Protein AF-X0WTM1-F1 (afdb_monomer_lite)

pLDDT: mean 89.59, std 8.87, range [48.06, 97.25]

Foldseek 3Di:
DDPPDPDDADAEEDEQADCCVVVVSPGQQLDDDPNGGPVQVVVVVCVVDPHHYEYEHQDPVRVVVCVVRDDHPDDHHYWHFPLVVDPDSPDDDPVSSVVRD

Secondary structure (DSSP, 8-state):
----------EEEEE-----GGGTTS-GGG-BSSSSBHHHHHHHHHTTSSSEEEEEES-HHHHHHHHHH---SS--EEEE--GGG-S-TT---HHHHHHH-

InterPro domains:
  IPR025877 MobA-like NTP transferase [PF12804] (13-82)
  IPR029044 Nucleotide-diphospho-sugar transferases [G3DSA:3.90.550.10] (1-101)
  IPR029044 Nucleotide-diphospho-sugar transferases [SSF53448] (6-86)

Organism: NCBI:txid412755

Sequence (101 aa):
MIEMTLEKKLAIIILIGGRNIRFGNESAAVLDVLGKPLILHQIETLSKFDEDVFLIANSESQINSYYKEINFPRDITFVIDDTEILEDKELRTPMLGIYSG

Radius of gyration: 15.84 Å; chains: 1; bounding box: 54×31×37 Å

Structure (mmCIF, N/CA/C/O backbone):
data_AF-X0WTM1-F1
#
_entry.id   AF-X0WTM1-F1
#
loop_
_atom_site.group_PDB
_atom_site.id
_atom_site.type_symbol
_atom_site.label_atom_id
_atom_site.label_alt_id
_atom_site.label_comp_id
_atom_site.label_asym_id
_atom_site.label_entity_id
_atom_site.label_seq_id
_atom_site.pdbx_PDB_ins_code
_atom_site.Cartn_x
_atom_site.Cartn_y
_atom_site.Cartn_z
_atom_site.occupancy
_atom_site.B_iso_or_equiv
_atom_site.auth_seq_id
_atom_site.auth_comp_id
_atom_site.auth_asym_id
_atom_site.auth_atom_id
_atom_site.pdbx_PDB_model_num
ATOM 1 N N . MET A 1 1 ? -41.157 -16.231 3.842 1.00 48.06 1 MET A N 1
ATOM 2 C CA . MET A 1 1 ? -40.078 -16.072 2.846 1.00 48.06 1 MET A CA 1
ATOM 3 C C . MET A 1 1 ? -39.125 -15.039 3.409 1.00 48.06 1 MET A C 1
ATOM 5 O O . MET A 1 1 ? -39.603 -13.974 3.769 1.00 48.06 1 MET A O 1
ATOM 9 N N . ILE A 1 2 ? -37.852 -15.381 3.601 1.00 55.34 2 ILE A N 1
ATOM 10 C CA . ILE A 1 2 ? -36.835 -14.411 4.025 1.00 55.34 2 ILE A CA 1
ATOM 11 C C . ILE A 1 2 ? -36.237 -13.860 2.737 1.00 55.34 2 ILE A C 1
ATOM 13 O O . ILE A 1 2 ? -35.702 -14.620 1.932 1.00 55.34 2 ILE A O 1
ATOM 17 N N . GLU A 1 3 ? -36.411 -12.567 2.510 1.00 61.31 3 GLU A N 1
ATOM 18 C CA . GLU A 1 3 ? -35.785 -11.855 1.406 1.00 61.31 3 GLU A CA 1
ATOM 19 C C . GLU A 1 3 ? -34.298 -11.707 1.752 1.00 61.31 3 GLU A C 1
ATOM 21 O O . GLU A 1 3 ? -33.930 -10.953 2.649 1.00 61.31 3 GLU A O 1
ATOM 26 N N . MET A 1 4 ? -33.439 -12.509 1.118 1.00 61.12 4 MET A N 1
ATOM 27 C CA . MET A 1 4 ? -31.994 -12.311 1.206 1.00 61.12 4 MET A CA 1
ATOM 28 C C . MET A 1 4 ? -31.643 -11.070 0.389 1.00 61.12 4 MET A C 1
ATOM 30 O O . MET A 1 4 ? -31.542 -11.133 -0.836 1.00 61.12 4 MET A O 1
ATOM 34 N N . THR A 1 5 ? -31.449 -9.941 1.060 1.00 64.19 5 THR A N 1
ATOM 35 C CA . THR A 1 5 ? -30.756 -8.799 0.470 1.00 64.19 5 THR A CA 1
ATOM 36 C C . THR A 1 5 ? -29.323 -9.217 0.162 1.00 64.19 5 THR A C 1
ATOM 38 O O . THR A 1 5 ? -28.577 -9.605 1.058 1.00 64.19 5 THR A O 1
ATOM 41 N N . LEU A 1 6 ? -28.941 -9.169 -1.116 1.00 68.19 6 LEU A N 1
ATOM 42 C CA . LEU A 1 6 ? -27.548 -9.312 -1.528 1.00 68.19 6 LEU A CA 1
ATOM 43 C C . LEU A 1 6 ? -26.794 -8.075 -1.019 1.00 68.19 6 LEU A C 1
ATOM 45 O O . LEU A 1 6 ? -26.791 -7.028 -1.669 1.00 68.19 6 LEU A O 1
ATOM 49 N N . GLU A 1 7 ? -26.217 -8.162 0.177 1.00 76.19 7 GLU A N 1
ATOM 50 C CA . GLU A 1 7 ? -25.313 -7.123 0.659 1.00 76.19 7 GLU A CA 1
ATOM 51 C C . GLU A 1 7 ? -24.090 -7.084 -0.256 1.00 76.19 7 GLU A C 1
ATOM 53 O O . GLU A 1 7 ? -23.407 -8.088 -0.478 1.00 76.19 7 GLU A O 1
ATOM 58 N N . LYS A 1 8 ? -23.840 -5.911 -0.841 1.00 76.19 8 LYS A N 1
ATOM 59 C CA . LYS A 1 8 ? -22.613 -5.673 -1.593 1.00 76.19 8 LYS A CA 1
ATOM 60 C C . LYS A 1 8 ? -21.470 -5.639 -0.589 1.00 76.19 8 LYS A C 1
ATOM 62 O O . LYS A 1 8 ? -21.425 -4.731 0.231 1.00 76.19 8 LYS A O 1
ATOM 67 N N . LYS A 1 9 ? -20.555 -6.602 -0.680 1.00 84.50 9 LYS A N 1
ATOM 68 C CA . LYS A 1 9 ? -19.276 -6.525 0.025 1.00 84.50 9 LYS A CA 1
ATOM 69 C C . LYS A 1 9 ? -18.412 -5.465 -0.642 1.00 84.50 9 LYS A C 1
ATOM 71 O O . LYS A 1 9 ? -18.266 -5.489 -1.867 1.00 84.50 9 LYS A O 1
ATOM 76 N N . LEU A 1 10 ? -17.886 -4.540 0.148 1.00 89.94 10 LEU A N 1
ATOM 77 C CA . LEU A 1 10 ? -16.940 -3.537 -0.305 1.00 89.94 10 LEU A CA 1
ATOM 78 C C . LEU A 1 10 ? -15.536 -3.951 0.152 1.00 89.94 10 LEU A C 1
ATOM 80 O O . LEU A 1 10 ? -15.345 -4.621 1.159 1.00 89.94 10 LEU A O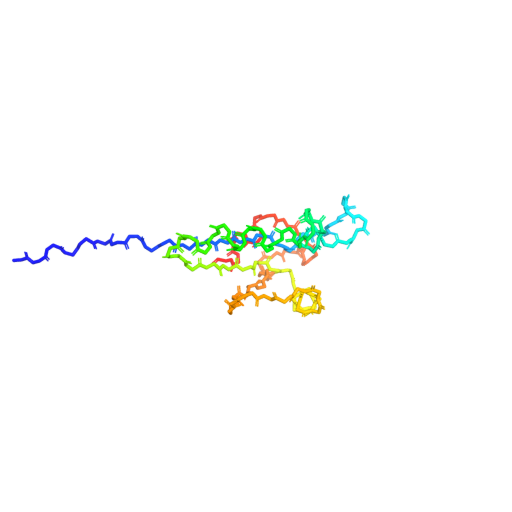 1
ATOM 84 N N . ALA A 1 11 ? -14.547 -3.594 -0.651 1.00 92.19 11 ALA A N 1
ATOM 85 C CA . ALA A 1 11 ? -13.144 -3.699 -0.299 1.00 92.19 11 ALA A CA 1
ATOM 86 C C . ALA A 1 11 ? -12.462 -2.407 -0.733 1.00 92.19 11 ALA A C 1
ATOM 88 O O . ALA A 1 11 ? -12.897 -1.744 -1.682 1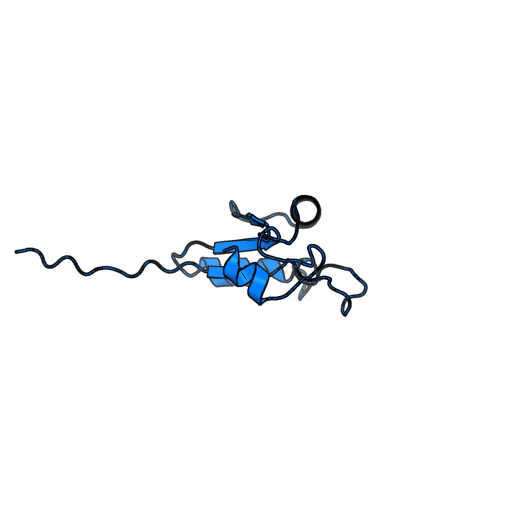.00 92.19 11 ALA A O 1
ATOM 89 N N . ILE A 1 12 ? -11.405 -2.037 -0.023 1.00 94.31 12 ILE A N 1
ATOM 90 C CA . ILE A 1 12 ? -10.661 -0.808 -0.263 1.00 94.31 12 ILE A CA 1
ATOM 91 C C . ILE A 1 12 ? -9.235 -1.179 -0.641 1.00 94.31 12 ILE A C 1
ATOM 93 O O . ILE A 1 12 ? -8.560 -1.916 0.072 1.00 94.31 12 ILE A O 1
ATOM 97 N N . ILE A 1 13 ? -8.756 -0.625 -1.749 1.00 95.56 13 ILE A N 1
ATOM 98 C CA . ILE A 1 13 ? -7.374 -0.792 -2.191 1.00 95.56 13 ILE A CA 1
ATOM 99 C C . ILE A 1 13 ? -6.606 0.516 -2.010 1.00 95.56 13 ILE A C 1
ATOM 101 O O . ILE A 1 13 ? -7.117 1.601 -2.296 1.00 95.56 13 ILE A O 1
ATOM 105 N N . ILE A 1 14 ? -5.359 0.419 -1.558 1.00 96.00 14 ILE A N 1
ATOM 106 C CA . ILE A 1 14 ? -4.414 1.534 -1.514 1.00 96.00 14 ILE A CA 1
ATOM 107 C C . ILE A 1 14 ? -3.277 1.231 -2.481 1.00 96.00 14 ILE A C 1
ATOM 109 O O . ILE A 1 14 ? -2.531 0.269 -2.306 1.00 96.00 14 ILE A O 1
ATOM 113 N N . LEU A 1 15 ? -3.127 2.071 -3.502 1.00 96.06 15 LEU A N 1
ATOM 114 C CA . LEU A 1 15 ? -2.104 1.899 -4.529 1.00 96.06 15 LEU A CA 1
ATOM 115 C C . LEU A 1 15 ? -0.764 2.460 -4.046 1.00 96.06 15 LEU A C 1
ATOM 117 O O . LEU A 1 15 ? -0.622 3.671 -3.867 1.00 96.06 15 LEU A O 1
ATOM 121 N N . ILE A 1 16 ? 0.232 1.589 -3.881 1.00 94.56 16 ILE A N 1
ATOM 122 C CA . ILE A 1 16 ? 1.588 1.956 -3.438 1.00 94.56 16 ILE A CA 1
ATOM 123 C C . ILE A 1 16 ? 2.690 1.489 -4.409 1.00 94.56 16 ILE A C 1
ATOM 125 O O . ILE A 1 16 ? 3.855 1.839 -4.237 1.00 94.56 16 ILE A O 1
ATOM 129 N N . GLY A 1 17 ? 2.337 0.787 -5.491 1.00 92.75 17 GLY A N 1
ATOM 130 C CA . GLY A 1 17 ? 3.255 0.265 -6.519 1.00 92.75 17 GLY A CA 1
ATOM 131 C C . GLY A 1 17 ? 3.915 1.293 -7.456 1.00 92.75 17 GLY A C 1
ATOM 132 O O . GLY A 1 17 ? 4.576 0.923 -8.429 1.00 92.75 17 GLY A O 1
ATOM 133 N N . GLY A 1 18 ? 3.762 2.596 -7.211 1.00 90.56 18 GLY A N 1
ATOM 134 C CA . GLY A 1 18 ? 4.326 3.641 -8.072 1.00 90.56 18 GLY A CA 1
ATOM 135 C C . GLY A 1 18 ? 5.863 3.690 -8.078 1.00 90.56 18 GLY A C 1
ATOM 136 O O . GLY A 1 18 ? 6.522 3.285 -7.128 1.00 90.56 18 GLY A O 1
ATOM 137 N N . ARG A 1 19 ? 6.452 4.270 -9.137 1.00 87.38 19 ARG A N 1
ATOM 138 C CA . ARG A 1 19 ? 7.919 4.448 -9.272 1.00 87.38 19 ARG A CA 1
ATOM 139 C C . ARG A 1 19 ? 8.519 5.553 -8.390 1.00 87.38 19 ARG A C 1
ATOM 141 O O . ARG A 1 19 ? 9.729 5.708 -8.357 1.00 87.38 19 ARG A O 1
ATOM 148 N N . ASN A 1 20 ? 7.688 6.378 -7.750 1.00 86.69 20 ASN A N 1
ATOM 149 C CA . ASN A 1 20 ? 8.116 7.465 -6.858 1.00 86.69 20 ASN A CA 1
ATOM 150 C C . ASN A 1 20 ? 9.127 8.481 -7.443 1.00 86.69 20 ASN A C 1
ATOM 152 O O . ASN A 1 20 ? 9.830 9.168 -6.708 1.00 86.69 20 ASN A O 1
ATOM 156 N N . ILE A 1 21 ? 9.145 8.660 -8.769 1.00 86.94 21 ILE A N 1
ATOM 157 C CA . ILE A 1 21 ? 10.099 9.539 -9.481 1.00 86.94 21 ILE A CA 1
ATOM 158 C C . ILE A 1 21 ? 10.058 10.984 -8.956 1.00 86.94 21 ILE A C 1
ATOM 160 O O . ILE A 1 21 ? 11.079 11.655 -8.853 1.00 86.94 21 ILE A O 1
ATOM 164 N N . ARG A 1 22 ? 8.865 11.466 -8.587 1.00 85.50 22 ARG A N 1
ATOM 165 C CA . ARG A 1 22 ? 8.661 12.830 -8.067 1.00 85.50 22 ARG A CA 1
ATOM 166 C C . ARG A 1 22 ? 9.115 13.011 -6.614 1.00 85.50 22 ARG A C 1
ATOM 168 O O . ARG A 1 22 ? 9.207 14.145 -6.168 1.00 85.50 22 ARG A O 1
ATOM 175 N N . PHE A 1 23 ? 9.402 11.919 -5.910 1.00 83.94 23 PHE A N 1
ATOM 176 C CA . PHE A 1 23 ? 9.849 11.893 -4.516 1.00 83.94 23 PHE A CA 1
ATOM 177 C C . PHE A 1 23 ? 11.307 11.419 -4.401 1.00 83.94 23 PHE A C 1
ATOM 179 O O . PHE A 1 23 ? 11.695 10.817 -3.411 1.00 83.94 23 PHE A O 1
ATOM 186 N N . GLY A 1 24 ? 12.130 11.633 -5.435 1.00 81.06 24 GLY A N 1
ATOM 187 C CA . GLY A 1 24 ? 13.547 11.249 -5.391 1.00 81.06 24 GLY A CA 1
ATOM 188 C C . GLY A 1 24 ? 13.786 9.737 -5.311 1.00 81.06 24 GLY A C 1
ATOM 189 O O . GLY A 1 24 ? 14.850 9.317 -4.871 1.00 81.06 24 GLY A O 1
ATOM 190 N N . ASN A 1 25 ? 12.815 8.930 -5.757 1.00 79.81 25 ASN A N 1
ATOM 191 C CA . ASN A 1 25 ? 12.753 7.469 -5.612 1.00 79.81 25 ASN A CA 1
ATOM 192 C C . ASN A 1 25 ? 12.498 6.963 -4.182 1.00 79.81 25 ASN A C 1
ATOM 194 O O . ASN A 1 25 ? 12.388 5.752 -3.994 1.00 79.81 25 ASN A O 1
ATOM 198 N N . GLU A 1 26 ? 12.325 7.847 -3.197 1.00 82.12 26 GLU A N 1
ATOM 199 C CA . GLU A 1 26 ? 11.795 7.462 -1.889 1.00 82.12 26 GLU A CA 1
ATOM 200 C C . GLU A 1 26 ? 10.292 7.225 -1.993 1.00 82.12 26 GLU A C 1
ATOM 202 O O . GLU A 1 26 ? 9.570 7.954 -2.677 1.00 82.12 26 GLU A O 1
ATOM 207 N N . SER A 1 27 ? 9.788 6.191 -1.325 1.00 86.62 27 SER A N 1
ATOM 208 C CA . SER A 1 27 ? 8.368 5.889 -1.421 1.00 86.62 27 SER A CA 1
ATOM 209 C C . SER A 1 27 ? 7.512 6.953 -0.739 1.00 86.62 27 SER A C 1
ATOM 211 O O . SER A 1 27 ? 7.627 7.180 0.461 1.00 86.62 27 SER A O 1
ATOM 213 N N . ALA A 1 28 ? 6.535 7.508 -1.462 1.00 87.88 28 ALA A N 1
ATOM 214 C CA . ALA A 1 28 ? 5.573 8.443 -0.876 1.00 87.88 28 ALA A CA 1
ATOM 215 C C . ALA A 1 28 ? 4.834 7.846 0.339 1.00 87.88 28 ALA A C 1
ATOM 217 O O . ALA A 1 28 ? 4.465 8.573 1.253 1.00 87.88 28 ALA A O 1
ATOM 218 N N . ALA A 1 29 ? 4.650 6.519 0.377 1.00 91.38 29 ALA A N 1
ATOM 219 C CA . ALA A 1 29 ? 4.011 5.817 1.491 1.00 91.38 29 ALA A CA 1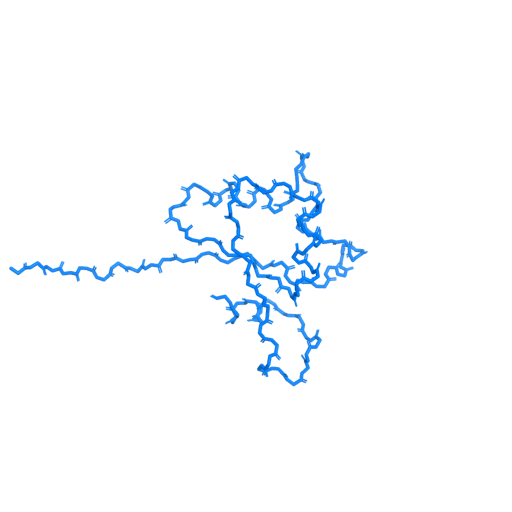
ATOM 220 C C . ALA A 1 29 ? 4.762 5.958 2.834 1.00 91.38 29 ALA A C 1
ATOM 222 O O . ALA A 1 29 ? 4.106 6.009 3.875 1.00 91.38 29 ALA A O 1
ATOM 223 N N . VAL A 1 30 ? 6.101 6.036 2.817 1.00 92.88 30 VAL A N 1
ATOM 224 C CA . VAL A 1 30 ? 6.940 6.136 4.033 1.00 92.88 30 VAL A CA 1
ATOM 225 C C . VAL A 1 30 ? 7.242 7.578 4.428 1.00 92.88 30 VAL A C 1
ATOM 227 O O . VAL A 1 30 ? 7.756 7.812 5.516 1.00 92.88 30 VAL A O 1
ATOM 230 N N . LEU A 1 31 ? 6.895 8.545 3.571 1.00 92.44 31 LEU A N 1
ATOM 231 C CA . LEU A 1 31 ? 7.123 9.962 3.827 1.00 92.44 31 LEU A CA 1
ATOM 232 C C . LEU A 1 31 ? 6.524 10.365 5.179 1.00 92.44 31 LEU A C 1
ATOM 234 O O . LEU A 1 31 ? 5.332 10.145 5.419 1.00 92.44 31 LEU A O 1
ATOM 238 N N . ASP A 1 32 ? 7.343 10.975 6.037 1.00 93.12 32 ASP A N 1
ATOM 239 C CA . ASP A 1 32 ? 6.872 11.525 7.303 1.00 93.12 32 ASP A CA 1
ATOM 240 C C . ASP A 1 32 ? 5.956 12.724 7.040 1.00 93.12 32 ASP A C 1
ATOM 242 O O . ASP A 1 32 ? 6.341 13.724 6.427 1.00 93.12 32 ASP A O 1
ATOM 246 N N . VAL A 1 33 ? 4.719 12.609 7.511 1.00 94.75 33 VAL A N 1
ATOM 247 C CA . VAL A 1 33 ? 3.732 13.678 7.511 1.00 94.75 33 VAL A CA 1
ATOM 248 C C . VAL A 1 33 ? 3.249 13.839 8.944 1.00 94.75 33 VAL A C 1
ATOM 250 O O . VAL A 1 33 ? 2.588 12.958 9.487 1.00 94.75 33 VAL A O 1
ATOM 253 N N . LEU A 1 34 ? 3.563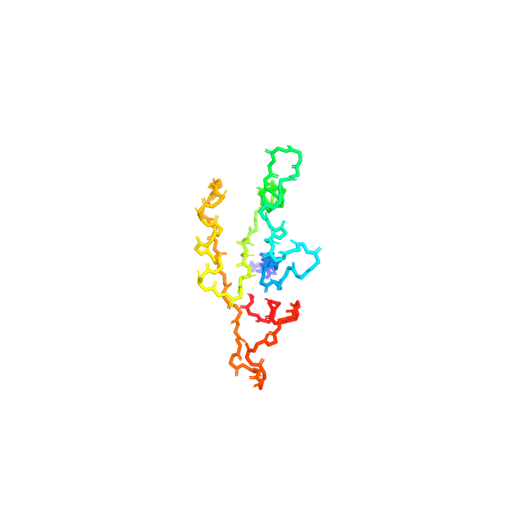 14.976 9.569 1.00 95.88 34 LEU A N 1
ATOM 254 C CA . LEU A 1 34 ? 3.185 15.268 10.958 1.00 95.88 34 LEU A CA 1
ATOM 255 C C . LEU A 1 34 ? 3.689 14.209 11.967 1.00 95.88 34 LEU A C 1
ATOM 257 O O . LEU A 1 34 ? 2.969 13.856 12.900 1.00 95.88 34 LEU A O 1
ATOM 261 N N . GLY A 1 35 ? 4.916 13.703 11.789 1.00 95.38 35 GLY A N 1
ATOM 262 C CA . GLY A 1 35 ? 5.552 12.736 12.691 1.00 95.38 35 GLY A CA 1
ATOM 263 C C . GLY A 1 35 ? 5.094 11.290 12.491 1.00 95.38 35 GLY A C 1
ATOM 264 O O . GLY A 1 35 ? 5.208 10.478 13.411 1.00 95.38 35 GLY A O 1
ATOM 265 N N . LYS A 1 36 ? 4.486 10.975 11.340 1.00 94.69 36 LYS A N 1
ATOM 266 C CA . LYS A 1 36 ? 3.948 9.647 11.023 1.00 94.69 36 LYS A CA 1
ATOM 267 C C . LYS A 1 36 ? 4.008 9.375 9.513 1.00 94.69 36 LYS A C 1
ATOM 269 O O . LYS A 1 36 ? 3.637 10.260 8.741 1.00 94.69 36 LYS A O 1
ATOM 274 N N . PRO A 1 37 ? 4.394 8.160 9.076 1.00 95.50 37 PRO A N 1
ATOM 275 C CA . PRO A 1 37 ? 4.342 7.763 7.670 1.00 95.50 37 PRO A CA 1
ATOM 276 C C . PRO A 1 37 ? 2.972 8.010 7.026 1.00 95.50 37 PRO A C 1
ATOM 278 O O . PRO A 1 37 ? 1.936 7.650 7.596 1.00 95.50 37 PRO A O 1
ATOM 281 N N . LEU A 1 38 ? 2.955 8.570 5.813 1.00 94.94 38 LEU A N 1
ATOM 282 C CA . LEU A 1 38 ? 1.733 8.899 5.068 1.00 94.94 38 LEU A CA 1
ATOM 283 C C . LEU A 1 38 ? 0.749 7.723 4.974 1.00 94.94 38 LEU A C 1
ATOM 285 O O . LEU A 1 38 ? -0.464 7.908 5.096 1.00 94.94 38 LEU A O 1
ATOM 289 N N . ILE A 1 39 ? 1.246 6.503 4.760 1.00 94.81 39 ILE A N 1
ATOM 290 C CA . ILE A 1 39 ? 0.390 5.317 4.647 1.00 94.81 39 ILE A CA 1
ATOM 291 C C . ILE A 1 39 ? -0.342 4.983 5.950 1.00 94.81 39 ILE A C 1
ATOM 293 O O . ILE A 1 39 ? -1.480 4.519 5.906 1.00 94.81 39 ILE A O 1
ATOM 297 N N . LEU A 1 40 ? 0.251 5.276 7.111 1.00 95.31 40 LEU A N 1
ATOM 298 C CA . LEU A 1 40 ? -0.396 5.020 8.396 1.00 95.31 40 LEU A CA 1
ATOM 299 C C . LEU A 1 40 ? -1.574 5.966 8.636 1.00 95.31 40 LEU A C 1
ATOM 301 O O . LEU A 1 40 ? -2.586 5.525 9.167 1.00 95.31 40 LEU A O 1
ATOM 305 N N . HIS A 1 41 ? -1.509 7.221 8.175 1.00 95.69 41 HIS A N 1
ATOM 306 C CA . HIS A 1 41 ? -2.672 8.123 8.219 1.00 95.69 41 HIS A CA 1
ATOM 307 C C . HIS A 1 41 ? -3.857 7.576 7.414 1.00 95.69 41 HIS A C 1
ATOM 309 O O . HIS A 1 41 ? -5.009 7.697 7.837 1.00 95.69 41 HIS A O 1
ATOM 315 N N . GLN A 1 42 ? -3.582 6.953 6.264 1.00 94.56 42 GLN A N 1
ATOM 316 C CA . GLN A 1 42 ? -4.611 6.321 5.436 1.00 94.56 42 GLN A CA 1
ATOM 317 C C . GLN A 1 42 ? -5.185 5.082 6.131 1.00 94.56 42 GLN A C 1
ATOM 319 O O . GLN A 1 42 ? -6.399 4.992 6.295 1.00 94.56 42 GLN A O 1
ATOM 324 N N . ILE A 1 43 ? -4.330 4.176 6.618 1.00 93.38 43 ILE A N 1
ATOM 325 C CA . ILE A 1 43 ? -4.753 2.953 7.323 1.00 93.38 43 ILE A CA 1
ATOM 326 C C . ILE A 1 43 ? -5.581 3.284 8.574 1.00 93.38 43 ILE A C 1
ATOM 328 O O . ILE A 1 43 ? -6.630 2.685 8.789 1.00 93.38 43 ILE A O 1
ATOM 332 N N . GLU A 1 44 ? -5.161 4.258 9.382 1.00 93.31 44 GLU A N 1
ATOM 333 C CA . GLU A 1 44 ? -5.903 4.697 10.574 1.00 93.31 44 GLU A CA 1
ATOM 334 C C . GLU A 1 44 ? -7.227 5.391 10.242 1.00 93.31 44 GLU A C 1
ATOM 336 O O . GLU A 1 44 ? -8.170 5.372 11.032 1.00 93.31 44 GLU A O 1
ATOM 341 N N . THR A 1 45 ? -7.316 6.046 9.086 1.00 93.25 45 THR A N 1
ATOM 342 C CA . THR A 1 45 ? -8.587 6.615 8.631 1.00 93.25 45 THR A CA 1
ATOM 343 C C . THR A 1 45 ? -9.536 5.506 8.195 1.00 93.25 45 THR A C 1
ATOM 345 O O . THR A 1 45 ? -10.716 5.543 8.542 1.00 93.25 45 THR A O 1
ATOM 348 N N . LEU A 1 46 ? -9.014 4.509 7.479 1.00 91.94 46 LEU A N 1
ATOM 349 C CA . LEU A 1 46 ? -9.782 3.381 6.967 1.00 91.94 46 LEU A CA 1
ATOM 350 C C . LEU A 1 46 ? -10.173 2.372 8.053 1.00 91.94 46 LEU A C 1
ATOM 352 O O . LEU A 1 46 ? -11.194 1.716 7.911 1.00 91.94 46 LEU A O 1
ATOM 356 N N . SER A 1 47 ? -9.453 2.304 9.176 1.00 89.44 47 SER A N 1
ATOM 357 C CA . SER A 1 47 ? -9.818 1.442 10.314 1.00 89.44 47 SER A CA 1
ATOM 358 C C . SER A 1 47 ? -11.141 1.821 10.991 1.00 89.44 47 SER A C 1
ATOM 360 O O . SER A 1 47 ? -11.636 1.077 11.833 1.00 89.44 47 SER A O 1
ATOM 362 N N . LYS A 1 48 ? -11.718 2.974 10.633 1.00 90.94 48 LYS A N 1
ATOM 363 C CA . LYS A 1 48 ? -13.050 3.418 11.069 1.00 90.94 48 LYS A CA 1
ATOM 364 C C . LYS A 1 48 ? -14.187 2.774 10.269 1.00 90.94 48 LYS A C 1
ATOM 366 O O . LYS A 1 48 ? -15.345 2.967 10.628 1.00 90.94 48 LYS A O 1
ATOM 371 N N . PHE A 1 49 ? -13.862 2.067 9.189 1.00 89.19 49 PHE A N 1
ATOM 372 C CA . PHE A 1 49 ? -14.797 1.348 8.334 1.00 89.19 49 PHE A CA 1
ATOM 373 C C . PHE A 1 49 ? -14.605 -0.156 8.546 1.00 89.19 49 PHE A C 1
ATOM 375 O O . PHE A 1 49 ? -13.475 -0.621 8.701 1.00 89.19 49 PHE A O 1
ATOM 382 N N . ASP A 1 50 ? -15.705 -0.905 8.556 1.00 88.88 50 ASP A N 1
ATOM 383 C CA . ASP A 1 50 ? -15.697 -2.367 8.686 1.00 88.88 50 ASP A CA 1
ATOM 384 C C . ASP A 1 50 ? -15.532 -3.019 7.306 1.00 88.88 50 ASP A C 1
ATOM 386 O O . ASP A 1 50 ? -16.412 -3.717 6.819 1.00 88.88 50 ASP A O 1
ATOM 390 N N . GLU A 1 51 ? -14.427 -2.688 6.634 1.00 89.69 51 GLU A N 1
ATOM 391 C CA . GLU A 1 51 ? -14.128 -3.141 5.274 1.00 89.69 51 GLU A CA 1
ATOM 392 C C . GLU A 1 51 ? -12.703 -3.697 5.192 1.00 89.69 51 GLU A C 1
ATOM 394 O O . GLU A 1 51 ? -11.777 -3.232 5.876 1.00 89.69 51 GLU A O 1
ATOM 399 N N . ASP A 1 52 ? -12.506 -4.668 4.303 1.00 90.12 52 ASP A N 1
ATOM 400 C CA . ASP A 1 52 ? -11.179 -5.196 4.009 1.00 90.12 52 ASP A CA 1
ATOM 401 C C . ASP A 1 52 ? -10.328 -4.136 3.294 1.00 90.12 52 ASP A C 1
ATOM 403 O O . ASP A 1 52 ? -10.785 -3.452 2.373 1.00 90.12 52 ASP A O 1
ATOM 407 N N . VAL A 1 53 ? -9.067 -4.001 3.717 1.00 92.31 53 VAL A N 1
ATOM 408 C CA . VAL A 1 53 ? -8.111 -3.039 3.153 1.00 92.31 53 VAL A CA 1
ATOM 409 C C . VAL A 1 53 ? -6.897 -3.784 2.617 1.00 92.31 53 VAL A C 1
ATOM 411 O O . VAL A 1 53 ? -6.223 -4.490 3.371 1.00 92.31 53 VAL A O 1
ATOM 414 N N . PHE A 1 54 ? -6.593 -3.569 1.341 1.00 95.12 54 PHE A N 1
ATOM 415 C CA . PHE A 1 54 ? -5.469 -4.176 0.636 1.00 95.12 54 PHE A CA 1
ATOM 416 C C . PHE A 1 54 ? -4.467 -3.109 0.197 1.00 95.12 54 PHE A C 1
ATOM 418 O O . PHE A 1 54 ? -4.845 -2.037 -0.279 1.00 95.12 54 PHE A O 1
ATOM 425 N N . LEU A 1 55 ? -3.176 -3.395 0.339 1.00 96.06 55 LEU A N 1
ATOM 426 C CA . LEU A 1 55 ? -2.099 -2.533 -0.144 1.00 96.06 55 LEU A CA 1
ATOM 427 C C . LEU A 1 55 ? -1.504 -3.135 -1.415 1.00 96.06 55 LEU A C 1
ATOM 429 O O . LEU A 1 55 ? -0.925 -4.218 -1.376 1.00 96.06 55 LEU A O 1
ATOM 433 N N . ILE A 1 56 ? -1.625 -2.424 -2.536 1.00 96.81 56 ILE A N 1
ATOM 434 C CA . ILE A 1 56 ? -1.185 -2.921 -3.841 1.00 96.81 56 ILE A CA 1
ATOM 435 C C . ILE A 1 56 ? 0.228 -2.423 -4.141 1.00 96.81 56 ILE A C 1
ATOM 437 O O . ILE A 1 56 ? 0.439 -1.238 -4.432 1.00 96.81 56 ILE A O 1
ATOM 441 N N . ALA A 1 57 ? 1.197 -3.325 -4.027 1.00 95.50 57 ALA A N 1
ATOM 442 C CA . ALA A 1 57 ? 2.615 -3.091 -4.266 1.00 95.50 57 ALA A CA 1
ATOM 443 C C . ALA A 1 57 ? 3.039 -3.631 -5.638 1.00 95.50 57 ALA A C 1
ATOM 445 O O . ALA A 1 57 ? 2.406 -4.512 -6.201 1.00 95.50 57 ALA A O 1
ATOM 446 N N . ASN A 1 58 ? 4.159 -3.148 -6.166 1.00 94.12 58 ASN A N 1
ATOM 447 C CA . ASN A 1 58 ? 4.658 -3.603 -7.466 1.00 94.12 58 ASN A CA 1
ATOM 448 C C . ASN A 1 58 ? 5.574 -4.836 -7.396 1.00 94.12 58 ASN A C 1
ATOM 450 O O . ASN A 1 58 ? 5.959 -5.368 -8.434 1.00 94.12 58 ASN A O 1
ATOM 454 N N . SER A 1 59 ? 6.007 -5.238 -6.197 1.00 93.38 59 SER A N 1
ATOM 455 C CA . SER A 1 59 ? 6.947 -6.344 -5.993 1.00 93.38 59 SER A CA 1
ATOM 456 C C . SER A 1 59 ? 7.055 -6.737 -4.518 1.00 93.38 59 SER A C 1
ATOM 458 O O . SER A 1 59 ? 6.836 -5.920 -3.621 1.00 93.38 59 SER A O 1
ATOM 460 N N . GLU A 1 60 ? 7.494 -7.970 -4.251 1.00 94.88 60 GLU A N 1
ATOM 461 C CA . GLU A 1 60 ? 7.826 -8.426 -2.892 1.00 94.88 60 GLU A CA 1
ATOM 462 C C . GLU A 1 60 ? 8.941 -7.598 -2.246 1.00 94.88 60 GLU A C 1
ATOM 464 O O . GLU A 1 60 ? 8.922 -7.341 -1.043 1.00 94.88 60 GLU A O 1
ATOM 469 N N . SER A 1 61 ? 9.933 -7.159 -3.027 1.00 92.81 61 SER A N 1
ATOM 470 C CA . SER A 1 61 ? 11.027 -6.333 -2.509 1.00 92.81 61 SER A CA 1
ATOM 471 C C . SER A 1 61 ? 10.511 -4.991 -1.986 1.00 92.81 61 SER A C 1
ATOM 473 O O . SER A 1 61 ? 10.966 -4.539 -0.933 1.00 92.81 61 SER A O 1
ATOM 475 N N . GLN A 1 62 ? 9.518 -4.400 -2.658 1.00 91.88 62 GLN A N 1
ATOM 476 C CA . GLN A 1 62 ? 8.841 -3.200 -2.184 1.00 91.88 62 GLN A CA 1
ATOM 477 C C . GLN A 1 62 ? 8.085 -3.464 -0.874 1.00 91.88 62 GLN A C 1
ATOM 479 O O . GLN A 1 62 ? 8.262 -2.715 0.085 1.00 91.88 62 GLN A O 1
ATOM 484 N N . ILE A 1 63 ? 7.319 -4.555 -0.778 1.00 94.19 63 ILE A N 1
ATOM 485 C CA . ILE A 1 63 ? 6.625 -4.943 0.465 1.00 94.19 63 ILE A CA 1
ATOM 486 C C . ILE A 1 63 ? 7.623 -5.075 1.624 1.00 94.19 63 ILE A C 1
ATOM 488 O O . ILE A 1 63 ? 7.443 -4.492 2.694 1.00 94.19 63 ILE A O 1
ATOM 492 N N . ASN A 1 64 ? 8.730 -5.777 1.383 1.00 93.25 64 ASN A N 1
ATOM 493 C CA . ASN A 1 64 ? 9.787 -5.967 2.370 1.00 93.25 64 ASN A CA 1
ATOM 494 C C . ASN A 1 64 ? 10.453 -4.650 2.792 1.00 93.25 64 ASN A C 1
ATOM 496 O O . ASN A 1 64 ? 10.888 -4.539 3.936 1.00 93.25 64 ASN A O 1
ATOM 500 N N . SER A 1 65 ? 10.554 -3.653 1.904 1.00 91.88 65 SER A N 1
ATOM 501 C CA . SER A 1 65 ? 11.030 -2.318 2.296 1.00 91.88 65 SER A CA 1
ATOM 502 C C . SER A 1 65 ? 10.064 -1.629 3.260 1.00 91.88 65 SER A C 1
ATOM 504 O O . SER A 1 65 ? 10.504 -1.102 4.277 1.00 91.88 65 SER A O 1
ATOM 506 N N . TYR A 1 66 ? 8.750 -1.744 3.045 1.00 92.25 66 TYR A N 1
ATOM 507 C CA . TYR A 1 66 ? 7.767 -1.153 3.953 1.00 92.25 66 TYR A CA 1
ATOM 508 C C . TYR A 1 66 ? 7.785 -1.768 5.343 1.00 92.25 66 TYR A C 1
ATOM 510 O O . TYR A 1 66 ? 7.772 -1.024 6.317 1.00 92.25 66 TYR A O 1
ATOM 518 N N . TYR A 1 67 ? 7.903 -3.091 5.466 1.00 91.94 67 TYR A N 1
ATOM 519 C CA . TYR A 1 67 ? 8.019 -3.727 6.784 1.00 91.94 67 TYR A CA 1
ATOM 520 C C . TYR A 1 67 ? 9.290 -3.340 7.556 1.00 91.94 67 TYR A C 1
ATOM 522 O O . TYR A 1 67 ? 9.331 -3.503 8.774 1.00 91.94 67 TYR A O 1
ATOM 530 N N . LYS A 1 68 ? 10.328 -2.825 6.885 1.00 92.00 68 LYS A N 1
ATOM 531 C CA . LYS A 1 68 ? 11.535 -2.310 7.556 1.00 92.00 68 LYS A CA 1
ATOM 532 C C . LYS A 1 68 ? 11.343 -0.906 8.121 1.00 92.00 68 LYS A C 1
ATOM 534 O O . LYS A 1 68 ? 12.020 -0.550 9.080 1.00 92.00 68 LYS A O 1
ATOM 539 N N . GLU A 1 69 ? 10.463 -0.116 7.516 1.00 91.19 69 GLU A N 1
ATOM 540 C CA . GLU A 1 69 ? 10.294 1.308 7.823 1.00 91.19 69 GLU A CA 1
ATOM 541 C C . GLU A 1 69 ? 9.015 1.602 8.611 1.00 91.19 69 GLU A C 1
ATOM 543 O O . GLU A 1 69 ? 8.926 2.607 9.314 1.00 91.19 69 GLU A O 1
ATOM 548 N N . ILE A 1 70 ? 8.016 0.726 8.513 1.00 92.00 70 ILE A N 1
ATOM 549 C CA . ILE A 1 70 ? 6.684 0.933 9.067 1.00 92.00 70 ILE A CA 1
ATOM 550 C C . ILE A 1 70 ? 6.346 -0.209 10.020 1.00 92.00 70 ILE A C 1
ATOM 552 O O . ILE A 1 70 ? 6.302 -1.377 9.639 1.00 92.00 70 ILE A O 1
ATOM 556 N N . ASN A 1 71 ? 6.019 0.152 11.259 1.00 91.19 71 ASN A N 1
ATOM 557 C CA . ASN A 1 71 ? 5.381 -0.757 12.200 1.00 91.19 71 ASN A CA 1
ATOM 558 C C . ASN A 1 71 ? 3.859 -0.684 12.014 1.00 91.19 71 ASN A C 1
ATOM 560 O O . ASN A 1 71 ? 3.214 0.253 12.493 1.00 91.19 71 ASN A O 1
ATOM 564 N N . PHE A 1 72 ? 3.289 -1.630 11.267 1.00 89.88 72 PHE A N 1
ATOM 565 C CA . PHE A 1 72 ? 1.858 -1.630 10.975 1.00 89.88 72 PHE A CA 1
ATOM 566 C C . PHE A 1 72 ? 1.028 -1.970 12.228 1.00 89.88 72 PHE A C 1
ATOM 568 O O . PHE A 1 72 ? 1.371 -2.895 12.960 1.00 89.88 72 PHE A O 1
ATOM 575 N N . PRO A 1 73 ? -0.086 -1.257 12.482 1.00 83.94 73 PRO A N 1
ATOM 576 C CA . PRO A 1 73 ? -0.881 -1.429 13.702 1.00 83.94 73 PRO A CA 1
ATOM 577 C C . PRO A 1 73 ? -1.797 -2.665 13.686 1.00 83.94 73 PRO A C 1
ATOM 579 O O . PRO A 1 73 ? -2.472 -2.939 14.676 1.00 83.94 73 PRO A O 1
ATOM 582 N N . ARG A 1 74 ? -1.874 -3.373 12.556 1.00 78.81 74 ARG A N 1
ATOM 583 C CA . ARG A 1 74 ? -2.698 -4.567 12.330 1.00 78.81 74 ARG A CA 1
ATOM 584 C C . ARG A 1 74 ? -2.081 -5.409 11.219 1.00 78.81 74 ARG A C 1
ATOM 586 O O . ARG A 1 74 ? -1.204 -4.920 10.505 1.00 78.81 74 ARG A O 1
ATOM 593 N N . ASP A 1 75 ? -2.599 -6.617 11.030 1.00 82.06 75 ASP A N 1
ATOM 594 C CA . ASP A 1 75 ? -2.287 -7.405 9.843 1.00 82.06 75 ASP A CA 1
ATOM 595 C C . ASP A 1 75 ? -2.760 -6.651 8.594 1.00 82.06 75 ASP A C 1
ATOM 597 O O . ASP A 1 75 ? -3.911 -6.206 8.489 1.00 82.06 75 ASP A O 1
ATOM 601 N N . ILE A 1 76 ? -1.823 -6.448 7.673 1.00 87.94 76 ILE A N 1
ATOM 602 C CA . ILE A 1 76 ? -2.047 -5.773 6.403 1.00 87.94 76 ILE A CA 1
ATOM 603 C C . ILE A 1 76 ? -1.892 -6.798 5.294 1.00 87.94 76 ILE A C 1
ATOM 605 O O . ILE A 1 76 ? -0.846 -7.436 5.176 1.00 87.94 76 ILE A O 1
ATOM 609 N N . THR A 1 77 ? -2.920 -6.918 4.463 1.00 93.56 77 THR A N 1
ATOM 610 C CA . THR A 1 77 ? -2.860 -7.767 3.279 1.00 93.56 77 THR A CA 1
ATOM 611 C C . THR A 1 77 ? -2.252 -6.976 2.133 1.00 93.56 77 THR A C 1
ATOM 613 O O . THR A 1 77 ? -2.798 -5.957 1.704 1.00 93.56 77 THR A O 1
ATOM 616 N N . PHE A 1 78 ? -1.116 -7.449 1.632 1.00 95.88 78 PHE A N 1
ATOM 617 C CA . PHE A 1 78 ? -0.512 -6.923 0.418 1.00 95.88 78 PHE A CA 1
ATOM 618 C C . PHE A 1 78 ? -0.930 -7.754 -0.792 1.00 95.88 78 PHE A C 1
ATOM 620 O O . PHE A 1 78 ? -1.041 -8.976 -0.708 1.00 95.88 78 PHE A O 1
ATOM 627 N N . VAL A 1 79 ? -1.105 -7.078 -1.921 1.00 97.25 79 VAL A N 1
ATOM 628 C CA . VAL A 1 79 ? -1.289 -7.686 -3.241 1.00 97.25 79 VAL A CA 1
ATOM 629 C C . VAL A 1 79 ? -0.178 -7.162 -4.140 1.00 97.25 79 VAL A C 1
ATOM 631 O O . VAL A 1 79 ? 0.203 -5.995 -4.040 1.00 97.25 79 VAL A O 1
AT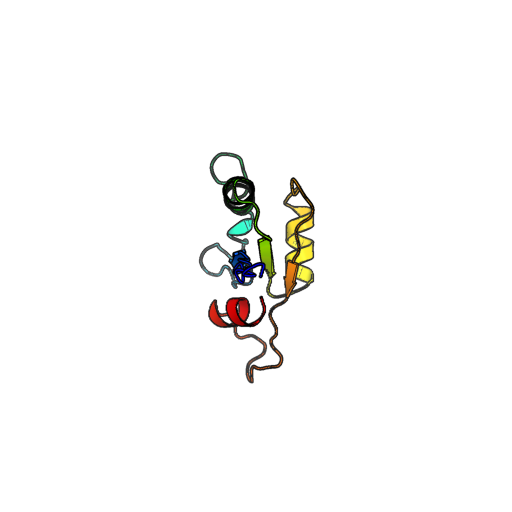OM 634 N N . ILE A 1 80 ? 0.376 -8.029 -4.982 1.00 96.44 80 ILE A N 1
ATOM 635 C CA . ILE A 1 80 ? 1.422 -7.658 -5.937 1.00 96.44 80 ILE A CA 1
ATOM 636 C C . ILE A 1 80 ? 0.776 -7.433 -7.299 1.00 96.44 80 ILE A C 1
ATOM 638 O O . ILE A 1 80 ? -0.070 -8.224 -7.706 1.00 96.44 80 ILE A O 1
ATOM 642 N N . ASP A 1 81 ? 1.191 -6.371 -7.988 1.00 96.00 81 ASP A N 1
ATOM 643 C CA . ASP A 1 81 ? 0.772 -6.069 -9.357 1.00 96.00 81 ASP A CA 1
ATOM 644 C C . ASP A 1 81 ? 0.922 -7.298 -10.284 1.00 96.00 81 ASP A C 1
ATOM 646 O O . ASP A 1 81 ? 2.021 -7.837 -10.457 1.00 96.00 81 ASP A O 1
ATOM 650 N N . ASP A 1 82 ? -0.169 -7.694 -10.943 1.00 94.81 82 ASP A N 1
ATOM 651 C CA . ASP A 1 82 ? -0.193 -8.747 -11.958 1.00 94.81 82 ASP A CA 1
ATOM 652 C C . ASP A 1 82 ? 0.288 -8.206 -13.311 1.00 94.81 82 ASP A C 1
ATOM 654 O O . ASP A 1 82 ? -0.473 -7.739 -14.159 1.00 94.81 82 ASP A O 1
ATOM 658 N N . THR A 1 83 ? 1.602 -8.261 -13.511 1.00 93.94 83 THR A N 1
ATOM 659 C CA . THR A 1 83 ? 2.243 -7.818 -14.758 1.00 93.94 83 THR A CA 1
ATOM 660 C C . THR A 1 83 ? 2.125 -8.819 -15.912 1.00 93.94 83 THR A C 1
ATOM 662 O O . THR A 1 83 ? 2.581 -8.504 -17.011 1.00 93.94 83 THR A O 1
ATOM 665 N N . GLU A 1 84 ? 1.535 -10.006 -15.718 1.00 92.94 84 GLU A N 1
ATOM 666 C CA . GLU A 1 84 ? 1.472 -11.035 -16.769 1.00 92.94 84 GLU A CA 1
ATOM 667 C C . GLU A 1 84 ? 0.570 -10.630 -17.937 1.00 92.94 84 GLU A C 1
ATOM 669 O O . GLU A 1 84 ? 0.795 -11.058 -19.070 1.00 92.94 84 GLU A O 1
ATOM 674 N N . ILE A 1 85 ? -0.402 -9.750 -17.686 1.00 89.50 85 ILE A N 1
ATOM 675 C CA . ILE A 1 85 ? -1.301 -9.215 -18.715 1.00 89.50 85 ILE A CA 1
ATOM 676 C C . ILE A 1 85 ? -0.645 -8.164 -19.624 1.00 89.50 85 ILE A C 1
ATOM 678 O O . ILE A 1 85 ? -1.263 -7.719 -20.593 1.00 89.50 85 ILE A O 1
ATOM 682 N N . LEU A 1 86 ? 0.569 -7.713 -19.294 1.00 91.75 86 LEU A N 1
ATOM 683 C CA . LEU A 1 86 ? 1.242 -6.606 -19.966 1.00 91.75 86 LEU A CA 1
ATOM 684 C C . LEU A 1 86 ? 2.359 -7.102 -20.885 1.00 91.75 86 LEU A C 1
ATOM 686 O O . LEU A 1 86 ? 3.165 -7.954 -20.518 1.00 91.75 86 LEU A O 1
ATOM 690 N N . GLU A 1 87 ? 2.471 -6.485 -22.063 1.00 93.38 87 GLU A N 1
ATOM 691 C CA . GLU A 1 87 ? 3.642 -6.663 -22.933 1.00 93.38 87 GLU A CA 1
ATOM 692 C C . GLU A 1 87 ? 4.903 -6.040 -22.306 1.00 93.38 87 GLU A C 1
ATOM 694 O O . GLU A 1 87 ? 5.982 -6.631 -22.344 1.00 93.38 87 GLU A O 1
ATOM 699 N N . ASP A 1 88 ? 4.761 -4.862 -21.687 1.00 91.88 88 ASP A N 1
ATOM 700 C CA . ASP A 1 88 ? 5.819 -4.197 -20.922 1.00 91.88 88 ASP A CA 1
ATOM 701 C C . ASP A 1 88 ? 5.674 -4.499 -19.422 1.00 91.88 88 ASP A C 1
ATOM 703 O O . ASP A 1 88 ? 4.886 -3.866 -18.715 1.00 91.88 88 ASP A O 1
ATOM 707 N N . LYS A 1 89 ? 6.482 -5.442 -18.922 1.00 88.56 89 LYS A N 1
ATOM 708 C CA . LYS A 1 89 ? 6.508 -5.839 -17.502 1.00 88.56 89 LYS A CA 1
ATOM 709 C C . LYS A 1 89 ? 7.048 -4.759 -16.565 1.00 88.56 89 LYS A C 1
ATOM 711 O O . LYS A 1 89 ? 6.877 -4.866 -15.351 1.00 88.56 89 LYS A O 1
ATOM 716 N N . GLU A 1 90 ? 7.676 -3.710 -17.090 1.00 88.56 90 GLU A N 1
ATOM 717 C CA . GLU A 1 90 ? 8.159 -2.571 -16.307 1.00 88.56 90 GLU A CA 1
ATOM 718 C C . GLU A 1 90 ? 7.119 -1.452 -16.206 1.00 88.56 90 GLU A C 1
ATOM 720 O O . GLU A 1 90 ? 7.292 -0.512 -15.419 1.00 88.56 90 GLU A O 1
ATOM 725 N N . LEU A 1 91 ? 6.022 -1.527 -16.965 1.00 90.50 91 LEU A N 1
ATOM 726 C CA . LEU A 1 91 ? 4.953 -0.544 -16.902 1.00 90.50 91 LEU A CA 1
ATOM 727 C C . LEU A 1 91 ? 4.362 -0.505 -15.484 1.00 90.50 91 LEU A C 1
ATOM 729 O O . LEU A 1 91 ? 4.005 -1.520 -14.889 1.00 90.50 91 LEU A O 1
ATOM 733 N N . ARG A 1 92 ? 4.272 0.702 -14.922 1.00 89.88 92 ARG A N 1
ATOM 734 C CA . ARG A 1 92 ? 3.644 0.962 -13.621 1.00 89.88 92 ARG A CA 1
ATOM 735 C C . ARG A 1 92 ? 2.580 2.021 -13.817 1.00 89.88 92 ARG A C 1
ATOM 737 O O . ARG A 1 92 ? 2.898 3.159 -14.161 1.00 89.88 92 ARG A O 1
ATOM 744 N N . THR A 1 93 ? 1.323 1.652 -13.611 1.00 91.88 93 THR A N 1
ATOM 745 C CA . THR A 1 93 ? 0.189 2.572 -13.729 1.00 91.88 93 THR A CA 1
ATOM 746 C C . THR A 1 93 ? -0.817 2.304 -12.618 1.00 91.88 93 THR A C 1
ATOM 748 O O . THR A 1 93 ? -0.905 1.173 -12.148 1.00 91.88 93 THR A O 1
ATOM 751 N N . PRO A 1 94 ? -1.622 3.305 -12.224 1.00 94.50 94 PRO A N 1
ATOM 752 C CA . PRO A 1 94 ? -2.715 3.071 -11.287 1.00 94.50 94 PRO A CA 1
ATOM 753 C C . PRO A 1 94 ? -3.684 1.977 -11.755 1.00 94.50 94 PRO A C 1
ATOM 755 O O . PRO A 1 94 ? -4.194 1.229 -10.933 1.00 94.50 94 PRO A O 1
ATOM 758 N N . MET A 1 95 ? -3.901 1.849 -13.070 1.00 95.31 95 MET A N 1
ATOM 759 C CA . MET A 1 95 ? -4.801 0.840 -13.637 1.00 95.31 95 MET A CA 1
ATOM 760 C C . MET A 1 95 ? -4.322 -0.591 -13.397 1.00 95.31 95 MET A C 1
ATOM 762 O O . MET A 1 95 ? -5.151 -1.454 -13.145 1.00 95.31 95 MET A O 1
ATOM 766 N N . LEU A 1 96 ? -3.009 -0.833 -13.444 1.00 95.62 96 LEU A N 1
ATOM 767 C CA . LEU A 1 96 ? -2.435 -2.145 -13.135 1.00 95.62 96 LEU A CA 1
ATOM 768 C C . LEU A 1 96 ? -2.733 -2.548 -11.685 1.00 95.62 96 LEU A C 1
ATOM 770 O O . LEU A 1 96 ? -3.215 -3.650 -11.440 1.00 95.62 96 LEU A O 1
ATOM 774 N N . GLY A 1 97 ? -2.530 -1.627 -10.742 1.00 95.75 97 GLY A N 1
ATOM 775 C CA . GLY A 1 97 ? -2.828 -1.896 -9.338 1.00 95.75 97 GLY A CA 1
ATOM 776 C C . GLY A 1 97 ? -4.324 -2.063 -9.059 1.00 95.75 97 GLY A C 1
ATOM 777 O O . GLY A 1 97 ? -4.700 -2.890 -8.240 1.00 95.75 97 GLY A O 1
ATOM 778 N N . ILE A 1 98 ? -5.188 -1.337 -9.780 1.00 95.94 98 ILE A N 1
ATOM 779 C CA . ILE A 1 98 ? -6.646 -1.538 -9.712 1.00 95.94 98 ILE A CA 1
ATOM 780 C C . ILE A 1 98 ? -7.052 -2.900 -10.280 1.00 95.94 98 ILE A C 1
ATOM 782 O O . ILE A 1 98 ? -7.953 -3.521 -9.743 1.00 95.94 98 ILE A O 1
ATOM 786 N N . TYR A 1 99 ? -6.431 -3.350 -11.371 1.00 95.56 99 TYR A N 1
ATOM 787 C CA . TYR A 1 99 ? -6.717 -4.661 -11.960 1.00 95.56 99 TYR A CA 1
ATOM 788 C C . TYR A 1 99 ? -6.297 -5.815 -11.038 1.00 95.56 99 TYR A C 1
ATOM 790 O O . TYR A 1 99 ? -6.950 -6.853 -11.021 1.00 95.56 99 TYR A O 1
ATOM 798 N N . SER A 1 100 ? -5.198 -5.632 -10.304 1.00 95.50 100 SER A N 1
ATOM 799 C CA . SER A 1 100 ? -4.587 -6.692 -9.496 1.00 95.50 100 SER A CA 1
ATOM 800 C C . SER A 1 100 ? -5.294 -6.928 -8.16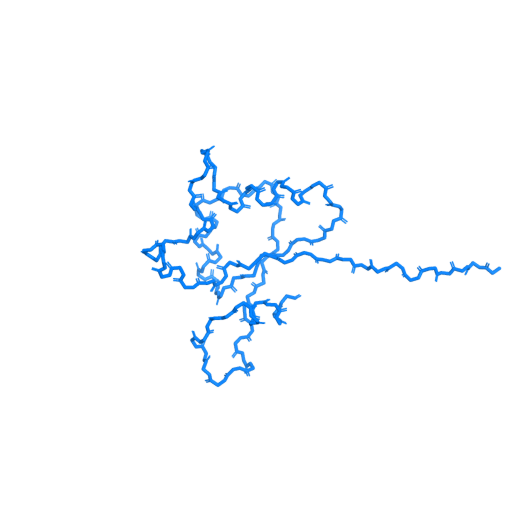0 1.00 95.50 100 SER A C 1
ATOM 802 O O . SER A 1 100 ? -5.216 -8.035 -7.632 1.00 95.50 100 SER A O 1
ATOM 804 N N . GLY A 1 101 ? -5.924 -5.892 -7.595 1.00 91.56 101 GLY A N 1
ATOM 805 C CA . GLY A 1 101 ? -6.671 -5.955 -6.331 1.00 91.56 101 GLY A CA 1
ATOM 806 C C . GLY A 1 101 ? -8.137 -6.305 -6.529 1.00 91.56 101 GLY A C 1
ATOM 807 O O . GLY A 1 101 ? -8.659 -7.061 -5.682 1.00 91.56 101 GLY A O 1
#